Protein AF-A0A6G0PBE3-F1 (afdb_monomer)

Mean predicted aligned error: 16.37 Å

Foldseek 3Di:
DDDPPDPPPPPDVVVVVVVVVVVVPDDPPPPPPPPPPPPDDDVVVCVVDVVSVVVLQVVQQVLLVVLLVPDDPVVCVVLVSVVLNPPSCSSVSSVVVVCCVCPVFVNDDLVVLVVCLVVDADDLPHDLVNSLVVSVVSVVVSVSVVHDDDPVNSVCRSVVRVCVNCVVVVVVPVD

Sequence (175 aa):
MSDNNFPSGRYDDRELAEYTKALRNLAPITPPKLHSKGERYDADLGLRRQKYAEGYSARKTNAFSALALSLSVDLRSTFKVDELRDDMEAASVLCQAITKHFEAGDGINPDYLQRELMMRMLQPNEKVDAYAVDIELKVTKLRQAKGEFKDWQQTSLLLSNSVRVFPDLTREYAN

pLDDT: mean 72.51, std 17.59, range [31.42, 92.25]

Solvent-accessible surface area (backbone atoms only — not comparable to full-atom values): 10651 Å² total; per-residue (Å²): 144,79,86,82,84,69,83,84,69,77,75,52,70,65,58,54,51,51,52,52,52,51,60,70,70,46,75,79,83,68,74,75,81,78,76,73,76,74,80,71,89,54,65,71,56,28,73,76,31,59,71,53,39,53,52,48,53,53,50,41,54,51,51,30,49,54,56,57,68,72,43,53,74,68,54,37,59,74,68,41,49,83,81,34,72,84,47,94,54,29,38,59,53,51,48,50,51,51,50,49,63,61,38,61,74,92,54,57,52,32,71,59,52,51,51,49,58,77,69,63,66,69,50,94,89,53,56,69,67,62,49,52,51,53,51,52,54,51,52,53,52,27,49,74,52,71,32,92,78,56,71,69,58,56,50,49,53,54,50,56,35,47,43,71,72,39,52,65,62,54,62,67,71,72,111

Organism: NCBI:txid53985

Structure (mmCIF, N/CA/C/O backbone):
data_AF-A0A6G0PBE3-F1
#
_entry.id   AF-A0A6G0PBE3-F1
#
loop_
_atom_site.group_PDB
_atom_site.id
_atom_site.type_symbol
_atom_site.label_atom_id
_atom_site.label_alt_id
_atom_site.label_comp_id
_atom_site.label_asym_id
_atom_site.label_entity_id
_atom_site.label_seq_id
_atom_site.pdbx_PDB_ins_code
_atom_site.Cartn_x
_atom_site.Cartn_y
_atom_site.Cartn_z
_atom_site.occupancy
_atom_site.B_iso_or_equiv
_atom_site.auth_seq_id
_atom_site.auth_comp_id
_atom_site.auth_asym_id
_atom_site.auth_atom_id
_atom_site.pdbx_PDB_model_num
ATOM 1 N N . MET A 1 1 ? 35.467 -0.371 25.196 1.00 38.78 1 MET A N 1
ATOM 2 C CA . MET A 1 1 ? 35.056 0.924 24.618 1.00 38.78 1 MET A CA 1
ATOM 3 C C . MET A 1 1 ? 34.439 0.673 23.254 1.00 38.78 1 MET A C 1
ATOM 5 O O . MET A 1 1 ? 35.151 0.291 22.335 1.00 38.78 1 MET A O 1
ATOM 9 N N . SER A 1 2 ? 33.119 0.810 23.162 1.00 37.12 2 SER A N 1
ATOM 10 C CA . SER A 1 2 ? 32.338 1.026 21.936 1.00 37.12 2 SER A CA 1
ATOM 11 C C . SER A 1 2 ? 31.004 1.592 22.423 1.00 37.12 2 SER A C 1
ATOM 13 O O . SER A 1 2 ? 30.186 0.860 22.977 1.00 37.12 2 SER A O 1
ATOM 15 N N . ASP A 1 3 ? 30.880 2.914 22.360 1.00 33.59 3 ASP A N 1
ATOM 16 C CA . ASP A 1 3 ? 29.765 3.680 22.909 1.00 33.59 3 ASP A CA 1
ATOM 17 C C . ASP A 1 3 ? 28.528 3.549 22.010 1.00 33.59 3 ASP A C 1
ATOM 19 O O . ASP A 1 3 ? 28.488 4.069 20.896 1.00 33.59 3 ASP A O 1
ATOM 23 N N . ASN A 1 4 ? 27.496 2.866 22.509 1.00 39.44 4 ASN A N 1
ATOM 24 C CA . ASN A 1 4 ? 26.162 2.867 21.912 1.00 39.44 4 ASN A CA 1
ATOM 25 C C . ASN A 1 4 ? 25.433 4.151 22.323 1.00 39.44 4 ASN A C 1
ATOM 27 O O . ASN A 1 4 ? 24.733 4.188 23.334 1.00 39.44 4 ASN A O 1
ATOM 31 N N . ASN A 1 5 ? 25.604 5.212 21.537 1.00 38.94 5 ASN A N 1
ATOM 32 C CA . ASN A 1 5 ? 24.943 6.496 21.751 1.00 38.94 5 ASN A CA 1
ATOM 33 C C . ASN A 1 5 ? 23.557 6.529 21.079 1.00 38.94 5 ASN A C 1
ATOM 35 O O . ASN A 1 5 ? 23.338 7.259 20.113 1.00 38.94 5 ASN A O 1
ATOM 39 N N . PHE A 1 6 ? 22.615 5.722 21.575 1.00 37.03 6 PHE A N 1
ATOM 40 C CA . PHE A 1 6 ? 21.195 5.954 21.303 1.00 37.03 6 PHE A CA 1
ATOM 41 C C . PHE A 1 6 ? 20.690 6.981 22.322 1.00 37.03 6 PHE A C 1
ATOM 43 O O . PHE A 1 6 ? 20.746 6.703 23.524 1.00 37.03 6 PHE A O 1
ATOM 50 N N . PRO A 1 7 ? 20.213 8.167 21.901 1.00 38.91 7 PRO A N 1
ATOM 51 C CA . PRO A 1 7 ? 19.665 9.128 22.838 1.00 38.91 7 PRO A CA 1
ATOM 52 C C . PRO A 1 7 ? 18.391 8.524 23.427 1.00 38.91 7 PRO A C 1
ATOM 54 O O . PRO A 1 7 ? 17.360 8.434 22.766 1.00 38.91 7 PRO A O 1
ATOM 57 N N . SER A 1 8 ? 18.472 8.105 24.690 1.00 42.50 8 SER A N 1
ATOM 58 C CA . SER A 1 8 ? 17.334 7.761 25.547 1.00 42.50 8 SER A CA 1
ATOM 59 C C . SER A 1 8 ? 16.533 9.032 25.879 1.00 42.50 8 SER A C 1
ATOM 61 O O . SER A 1 8 ? 16.347 9.393 27.043 1.00 42.50 8 SER A O 1
ATOM 63 N N . GLY A 1 9 ? 16.085 9.746 24.847 1.00 41.56 9 GLY A N 1
ATOM 64 C CA . GLY A 1 9 ? 15.096 10.800 24.960 1.00 41.56 9 GLY A CA 1
ATOM 65 C C . GLY A 1 9 ? 13.761 10.137 25.247 1.00 41.56 9 GLY A C 1
ATOM 66 O O . GLY A 1 9 ? 13.185 9.484 24.380 1.00 41.56 9 GLY A O 1
ATOM 67 N N . ARG A 1 10 ? 13.289 10.254 26.487 1.00 40.41 10 ARG A N 1
ATOM 68 C CA . ARG A 1 10 ? 11.893 9.969 26.805 1.00 40.41 10 ARG A CA 1
ATOM 69 C C . ARG A 1 10 ? 11.066 10.957 25.989 1.00 40.41 10 ARG A C 1
ATOM 71 O O . ARG A 1 10 ? 11.095 12.144 26.295 1.00 40.41 10 ARG A O 1
ATOM 78 N N . TYR A 1 11 ? 10.419 10.485 24.928 1.00 39.34 11 TYR A N 1
ATOM 79 C CA . TYR A 1 11 ? 9.429 11.283 24.218 1.00 39.34 11 TYR A CA 1
ATOM 80 C C . TYR A 1 11 ? 8.369 11.703 25.236 1.00 39.34 11 TYR A C 1
ATOM 82 O O . TYR A 1 11 ? 7.808 10.851 25.924 1.00 39.34 11 TYR A O 1
ATOM 90 N N . ASP A 1 12 ? 8.162 13.008 25.386 1.00 50.53 12 ASP A N 1
ATOM 91 C CA . ASP A 1 12 ? 7.064 13.537 26.185 1.00 50.53 12 ASP A CA 1
ATOM 92 C C . ASP A 1 12 ? 5.756 13.122 25.495 1.00 50.53 12 ASP A C 1
ATOM 94 O O . ASP A 1 12 ? 5.569 13.371 24.299 1.00 50.53 12 ASP A O 1
ATOM 98 N N . ASP A 1 13 ? 4.845 12.473 26.224 1.00 53.59 13 ASP A N 1
ATOM 99 C CA . ASP A 1 13 ? 3.552 12.010 25.696 1.00 53.59 13 ASP A CA 1
ATOM 100 C C . ASP A 1 13 ? 2.754 13.165 25.062 1.00 53.59 13 ASP A C 1
ATOM 102 O O . ASP A 1 13 ? 1.920 12.960 24.173 1.00 53.59 13 ASP A O 1
ATOM 106 N N . ARG A 1 14 ? 3.053 14.404 25.473 1.00 48.19 14 ARG A N 1
ATOM 107 C CA . ARG A 1 14 ? 2.511 15.632 24.892 1.00 48.19 14 ARG A CA 1
ATOM 108 C C . ARG A 1 14 ? 3.000 15.897 23.466 1.00 48.19 14 ARG A C 1
ATOM 110 O O . ARG A 1 14 ? 2.179 16.222 22.611 1.00 48.19 14 ARG A O 1
ATOM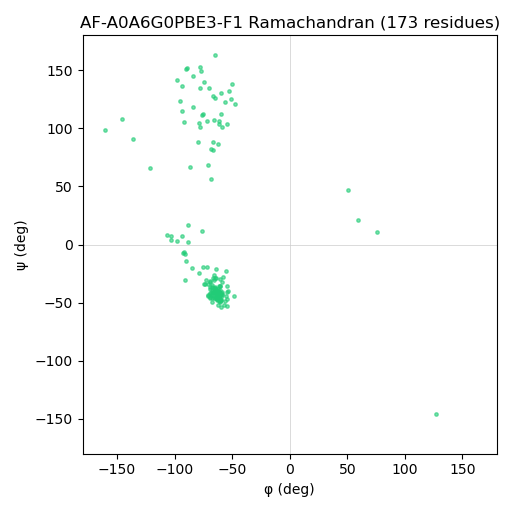 117 N N . GLU A 1 15 ? 4.290 15.716 23.185 1.00 46.38 15 GLU A N 1
ATOM 118 C CA . GLU A 1 15 ? 4.836 15.838 21.824 1.00 46.38 15 GLU A CA 1
ATOM 119 C C . GLU A 1 15 ? 4.272 14.749 20.910 1.00 46.38 15 GLU A C 1
ATOM 121 O O . GLU A 1 15 ? 3.903 15.021 19.765 1.00 46.38 15 GLU A O 1
ATOM 126 N N . LEU A 1 16 ? 4.134 13.523 21.425 1.00 46.34 16 LEU A N 1
ATOM 127 C CA . LEU A 1 16 ? 3.527 12.423 20.679 1.00 46.34 16 LEU A CA 1
ATOM 128 C C . LEU A 1 16 ? 2.059 12.733 20.346 1.00 46.34 16 LEU A C 1
ATOM 130 O O . LEU A 1 16 ? 1.620 12.523 19.212 1.00 46.34 16 LEU A O 1
ATOM 134 N N . ALA A 1 17 ? 1.300 13.288 21.295 1.00 53.03 17 ALA A N 1
ATOM 135 C CA . ALA A 1 17 ? -0.084 13.703 21.078 1.00 53.03 17 ALA A CA 1
ATOM 136 C C . ALA A 1 17 ? -0.202 14.819 20.025 1.00 53.03 17 ALA A C 1
ATOM 138 O O . ALA A 1 17 ? -1.097 14.771 19.174 1.00 53.03 17 ALA A O 1
ATOM 139 N N . GLU A 1 18 ? 0.709 15.794 20.034 1.00 52.19 18 GLU A N 1
ATOM 140 C CA . GLU A 1 18 ? 0.743 16.881 19.050 1.00 52.19 18 GLU A CA 1
ATOM 141 C C . GLU A 1 18 ? 1.104 16.383 17.646 1.00 52.19 18 GLU A C 1
ATOM 143 O O . GLU A 1 18 ? 0.404 16.711 16.682 1.00 52.19 18 GLU A O 1
ATOM 148 N N . TYR A 1 19 ? 2.095 15.494 17.526 1.00 43.34 19 TYR A N 1
ATOM 149 C CA . TYR A 1 19 ? 2.424 14.830 16.261 1.00 43.34 19 TYR A CA 1
ATOM 150 C C . TYR A 1 19 ? 1.256 14.001 15.728 1.00 43.34 19 TYR A C 1
ATOM 152 O O . TYR A 1 19 ? 0.922 14.062 14.544 1.00 43.34 19 TYR A O 1
ATOM 160 N N . THR A 1 20 ? 0.576 13.257 16.600 1.00 46.91 20 THR A N 1
ATOM 161 C CA . THR A 1 20 ? -0.563 12.420 16.201 1.00 46.91 20 THR A CA 1
ATOM 162 C C . THR A 1 20 ? -1.758 13.274 15.759 1.00 46.91 20 THR A C 1
ATOM 164 O O . THR A 1 20 ? -2.470 12.918 14.817 1.00 46.91 20 THR A O 1
ATOM 167 N N . LYS A 1 21 ? -1.956 14.442 16.384 1.00 55.31 21 LYS A N 1
ATOM 168 C CA . LYS A 1 21 ? -2.965 15.432 15.982 1.00 55.31 21 LYS A CA 1
ATOM 169 C C . LYS A 1 21 ? -2.640 16.046 14.617 1.00 55.31 21 LYS A C 1
ATOM 171 O O . LYS A 1 21 ? -3.540 16.175 13.791 1.00 55.31 21 LYS A O 1
ATOM 176 N N . ALA A 1 22 ? -1.374 16.372 14.360 1.00 51.03 22 ALA A N 1
ATOM 177 C CA . ALA A 1 22 ? -0.922 16.858 13.058 1.00 51.03 22 ALA A CA 1
ATOM 178 C C . ALA A 1 22 ? -1.117 15.801 11.956 1.00 51.03 22 ALA A C 1
ATOM 180 O O . ALA A 1 22 ? -1.619 16.121 10.882 1.00 51.03 22 ALA A O 1
ATOM 181 N N . LEU A 1 23 ? -0.822 14.529 12.253 1.00 45.97 23 LEU A N 1
ATOM 182 C CA . LEU A 1 23 ? -1.033 13.405 11.334 1.00 45.97 23 LEU A CA 1
ATOM 183 C C . LEU A 1 23 ? -2.513 13.147 11.018 1.00 45.97 23 LEU A C 1
ATOM 185 O O . LEU A 1 23 ? -2.834 12.84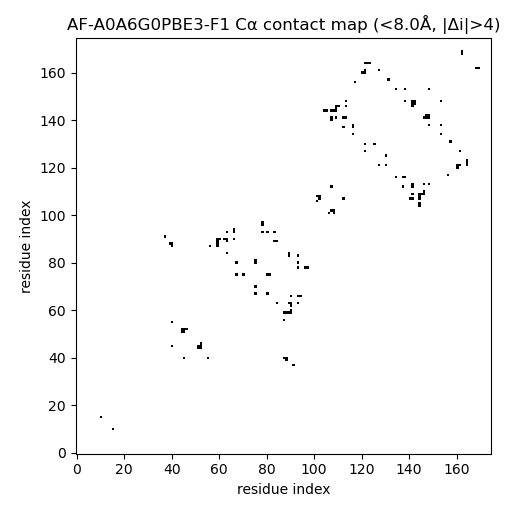7 9.874 1.00 45.97 23 LEU A O 1
ATOM 189 N N . ARG A 1 24 ? -3.423 13.303 11.990 1.00 48.06 24 ARG A N 1
ATOM 190 C CA . ARG A 1 24 ? -4.879 13.205 11.749 1.00 48.06 24 ARG A CA 1
ATOM 191 C C . ARG A 1 24 ? -5.431 14.321 10.866 1.00 48.06 24 ARG A C 1
ATOM 193 O O . ARG A 1 24 ? -6.442 14.111 10.207 1.00 48.06 24 ARG A O 1
ATOM 200 N N . ASN A 1 25 ? -4.801 15.492 10.896 1.00 53.53 25 ASN A N 1
ATOM 201 C CA . ASN A 1 25 ? -5.243 16.666 10.147 1.00 53.53 25 ASN A CA 1
ATOM 202 C C . ASN A 1 25 ? -4.585 16.777 8.765 1.00 53.53 25 ASN A C 1
ATOM 204 O O . ASN A 1 25 ? -4.964 17.644 7.978 1.00 53.53 25 ASN A O 1
ATOM 208 N N . LEU A 1 26 ? -3.602 15.926 8.460 1.00 42.53 26 LEU A N 1
ATOM 209 C CA . LEU A 1 26 ? -3.057 15.820 7.115 1.00 42.53 26 LEU A CA 1
ATOM 210 C C . LEU A 1 26 ? -4.098 15.168 6.208 1.00 42.53 26 LEU A C 1
ATOM 212 O O . LEU A 1 26 ? -4.710 14.158 6.563 1.00 42.53 26 LEU A O 1
ATOM 216 N N . ALA A 1 27 ? -4.288 15.749 5.022 1.00 48.22 27 ALA A N 1
ATOM 217 C CA . ALA A 1 27 ? -5.062 15.104 3.973 1.00 48.22 27 ALA A CA 1
ATOM 218 C C . ALA A 1 27 ? -4.535 13.670 3.792 1.00 48.22 27 ALA A C 1
ATOM 220 O O . ALA A 1 27 ? -3.309 13.490 3.815 1.00 48.22 27 ALA A O 1
ATOM 221 N N . PRO A 1 28 ? -5.414 12.659 3.625 1.00 45.72 28 PRO A N 1
ATOM 222 C CA . PRO A 1 28 ? -4.978 11.303 3.337 1.00 45.72 28 PRO A CA 1
ATOM 223 C C . PRO A 1 28 ? -3.953 11.376 2.217 1.00 45.72 28 PRO A C 1
ATOM 225 O O . PRO A 1 28 ? -4.256 11.929 1.153 1.00 45.72 28 PRO A O 1
ATOM 228 N N . ILE A 1 29 ? -2.734 10.888 2.476 1.00 39.50 29 ILE A N 1
ATOM 229 C CA . ILE A 1 29 ? -1.721 10.771 1.434 1.00 39.50 29 ILE A CA 1
ATOM 230 C C . ILE A 1 29 ? -2.370 9.869 0.407 1.00 39.50 29 ILE A C 1
ATOM 232 O O . ILE A 1 29 ? -2.513 8.669 0.618 1.00 39.50 29 ILE A O 1
ATOM 236 N N . THR A 1 30 ? -2.870 10.481 -0.656 1.00 34.19 30 THR A N 1
ATOM 237 C CA . THR A 1 30 ? -3.423 9.744 -1.768 1.00 34.19 30 THR A CA 1
ATOM 238 C C . THR A 1 30 ? -2.170 9.318 -2.502 1.00 34.19 30 THR A C 1
ATOM 240 O O . THR A 1 30 ? -1.510 10.197 -3.071 1.00 34.19 30 THR A O 1
ATOM 243 N N . PRO A 1 31 ? -1.744 8.041 -2.413 1.00 35.38 31 PRO A N 1
ATOM 244 C CA . PRO A 1 31 ? -0.617 7.611 -3.215 1.00 35.38 31 PRO A CA 1
ATOM 245 C C . PRO A 1 31 ? -0.955 8.008 -4.653 1.00 35.38 31 PRO A C 1
ATOM 247 O O . PRO A 1 31 ? -2.107 7.815 -5.073 1.00 35.38 31 PRO A O 1
ATOM 250 N N . PRO A 1 32 ? -0.029 8.655 -5.384 1.00 31.42 32 PRO A N 1
ATOM 251 C CA . PRO A 1 32 ? -0.292 8.992 -6.769 1.00 31.42 32 PRO A CA 1
ATOM 252 C C . PRO A 1 32 ? -0.768 7.709 -7.439 1.00 31.42 32 PRO A C 1
ATOM 254 O O . PRO A 1 32 ? -0.107 6.677 -7.316 1.00 31.42 32 PRO A O 1
ATOM 257 N N . LYS A 1 33 ? -1.947 7.748 -8.078 1.00 34.62 33 LYS A N 1
ATOM 258 C CA . LYS A 1 33 ? -2.387 6.640 -8.923 1.00 34.62 33 LYS A CA 1
ATOM 259 C C . LYS A 1 33 ? -1.263 6.434 -9.923 1.00 34.62 33 LYS A C 1
ATOM 261 O O . LYS A 1 33 ? -1.093 7.247 -10.832 1.00 34.62 33 LYS A O 1
ATOM 266 N N . LEU A 1 34 ? -0.472 5.386 -9.710 1.00 37.78 34 LEU A N 1
ATOM 267 C CA . LEU A 1 34 ? 0.541 4.940 -10.642 1.00 37.78 34 LEU A CA 1
ATOM 268 C C . LEU A 1 34 ? -0.233 4.412 -11.843 1.00 37.78 34 LEU A C 1
ATOM 270 O O . LEU A 1 34 ? -0.514 3.226 -11.968 1.00 37.78 34 LEU A O 1
ATOM 274 N N . HIS A 1 35 ? -0.649 5.321 -12.720 1.00 33.28 35 HIS A N 1
ATOM 275 C CA . HIS A 1 35 ? -1.029 4.967 -14.068 1.00 33.28 35 HIS A CA 1
ATOM 276 C C . HIS A 1 35 ? 0.253 4.505 -14.755 1.00 33.28 35 HIS A C 1
ATOM 278 O O . HIS A 1 35 ? 0.890 5.263 -15.482 1.00 33.28 35 HIS A O 1
ATOM 284 N N . SER A 1 36 ? 0.639 3.250 -14.524 1.00 39.66 36 SER A N 1
ATOM 285 C CA . SER A 1 36 ? 1.580 2.543 -15.378 1.00 39.66 36 SER A CA 1
ATOM 286 C C . SER A 1 36 ? 0.868 2.241 -16.698 1.00 39.66 36 SER A C 1
ATOM 288 O O . SER A 1 36 ? 0.576 1.106 -17.064 1.00 39.66 36 SER A O 1
ATOM 290 N N . LYS A 1 37 ? 0.579 3.285 -17.480 1.00 42.94 37 LYS A N 1
ATOM 291 C CA . LYS A 1 37 ? 0.556 3.089 -18.926 1.00 42.94 37 LYS A CA 1
ATOM 292 C C . LYS A 1 37 ? 2.005 2.801 -19.289 1.00 42.94 37 LYS A C 1
ATOM 294 O O . LYS A 1 37 ? 2.791 3.722 -19.472 1.00 42.94 37 LYS A O 1
ATOM 299 N N . GLY A 1 38 ? 2.364 1.520 -19.228 1.00 52.00 38 GLY A N 1
ATOM 300 C CA . GLY A 1 38 ? 3.682 1.012 -19.563 1.00 52.00 38 GLY A CA 1
ATOM 301 C C . GLY A 1 38 ? 3.958 1.302 -21.027 1.00 52.00 38 GLY A C 1
ATOM 302 O O . GLY A 1 38 ? 3.651 0.484 -21.890 1.00 52.00 38 GLY A O 1
ATOM 303 N N . GLU A 1 39 ? 4.485 2.489 -21.311 1.00 59.59 39 GLU A N 1
ATOM 304 C CA . GLU A 1 39 ? 5.155 2.746 -22.574 1.00 59.59 39 GLU A CA 1
ATOM 305 C C . GLU A 1 39 ? 6.319 1.759 -22.647 1.00 59.59 39 GLU A C 1
ATOM 307 O O . GLU A 1 39 ? 7.227 1.804 -21.821 1.00 59.59 39 GLU A O 1
ATOM 312 N N . ARG A 1 40 ? 6.223 0.807 -23.578 1.00 69.19 40 ARG A N 1
ATOM 313 C CA . ARG A 1 40 ? 7.294 -0.136 -23.898 1.00 69.19 40 ARG A CA 1
ATOM 314 C C . ARG A 1 40 ? 8.161 0.459 -24.993 1.00 69.19 40 ARG A C 1
ATOM 316 O O . ARG A 1 40 ? 7.665 1.222 -25.827 1.00 69.19 40 ARG A O 1
ATOM 323 N N . TYR A 1 41 ? 9.434 0.086 -25.013 1.00 75.00 41 TYR A N 1
ATOM 324 C CA . TYR A 1 41 ? 10.329 0.536 -26.066 1.00 75.00 41 TYR A CA 1
ATOM 325 C C . TYR A 1 41 ? 9.911 -0.052 -27.418 1.00 75.00 41 TYR A C 1
ATOM 327 O O . TYR A 1 41 ? 9.763 -1.267 -27.554 1.00 75.00 41 TYR A O 1
ATOM 335 N N . ASP A 1 42 ? 9.752 0.801 -28.429 1.00 82.81 42 ASP A N 1
ATOM 336 C CA . ASP A 1 42 ? 9.538 0.370 -29.810 1.00 82.81 42 ASP A CA 1
ATOM 337 C C . ASP A 1 42 ? 10.894 0.260 -30.523 1.00 82.81 42 ASP A C 1
ATOM 339 O O . ASP A 1 42 ? 11.527 1.266 -30.860 1.00 82.81 42 ASP A O 1
ATOM 343 N N . ALA A 1 43 ? 11.348 -0.978 -30.738 1.00 83.44 43 ALA A N 1
ATOM 344 C CA . ALA A 1 43 ? 12.633 -1.264 -31.369 1.00 83.44 43 ALA A CA 1
ATOM 345 C C . ALA A 1 43 ? 12.699 -0.801 -32.834 1.00 83.44 43 ALA A C 1
ATOM 347 O O . ALA A 1 43 ? 13.734 -0.286 -33.264 1.00 83.44 43 ALA A O 1
ATOM 348 N N . ASP A 1 44 ? 11.595 -0.911 -33.577 1.00 85.00 44 ASP A N 1
ATOM 349 C CA . ASP A 1 44 ? 11.511 -0.496 -34.979 1.00 85.00 44 ASP A CA 1
ATOM 350 C C . ASP A 1 44 ? 11.577 1.029 -35.097 1.00 85.00 44 ASP A C 1
ATOM 352 O O . ASP A 1 44 ? 12.266 1.576 -35.967 1.00 85.00 44 ASP A O 1
ATOM 356 N N . LEU A 1 45 ? 10.891 1.738 -34.198 1.00 82.81 45 LEU A N 1
ATOM 357 C CA . LEU A 1 45 ? 10.956 3.195 -34.123 1.00 82.81 45 LEU A CA 1
ATOM 358 C C . LEU A 1 45 ? 12.330 3.673 -33.640 1.00 82.81 45 LEU A C 1
ATOM 360 O O . LEU A 1 45 ? 12.845 4.661 -34.164 1.00 82.81 45 LEU A O 1
ATOM 364 N N . GLY A 1 46 ? 12.934 2.957 -32.692 1.00 82.06 46 GLY A N 1
ATOM 365 C CA . GLY A 1 46 ? 14.290 3.185 -32.198 1.00 82.06 46 GLY A CA 1
ATOM 366 C C . GLY A 1 46 ? 15.353 3.085 -33.281 1.00 82.06 46 GLY A C 1
ATOM 367 O O . GLY A 1 46 ? 16.204 3.969 -33.385 1.00 82.06 46 GLY A O 1
ATOM 368 N N . LEU A 1 47 ? 15.250 2.073 -34.145 1.00 84.31 47 LEU A N 1
ATOM 369 C CA . LEU A 1 47 ? 16.160 1.897 -35.274 1.00 84.31 47 LEU A CA 1
ATOM 370 C C . LEU A 1 47 ? 15.994 3.009 -36.321 1.00 84.31 47 LEU A C 1
ATOM 372 O O . LEU A 1 47 ? 16.975 3.503 -36.872 1.00 84.31 47 LEU A O 1
ATOM 376 N N . ARG A 1 48 ? 14.751 3.436 -36.585 1.00 86.00 48 ARG A N 1
ATOM 377 C CA . ARG A 1 48 ? 14.451 4.488 -37.576 1.00 86.00 48 ARG A CA 1
ATOM 378 C C . ARG A 1 48 ? 14.717 5.902 -37.064 1.00 86.00 48 ARG A C 1
ATOM 380 O O . ARG A 1 48 ? 14.886 6.818 -37.868 1.00 86.00 48 ARG A O 1
ATOM 387 N N . ARG A 1 49 ? 14.684 6.120 -35.748 1.00 86.62 49 ARG A N 1
ATOM 388 C CA . ARG A 1 49 ? 14.787 7.444 -35.120 1.00 86.62 49 ARG A CA 1
ATOM 389 C C . ARG A 1 49 ? 15.726 7.394 -33.923 1.00 86.62 49 ARG A C 1
ATOM 391 O O . ARG A 1 49 ? 15.297 7.261 -32.782 1.00 86.62 49 ARG A O 1
ATOM 398 N N . GLN A 1 50 ? 17.003 7.655 -34.175 1.00 83.25 50 GLN A N 1
ATOM 399 C CA . GLN A 1 50 ? 18.029 7.679 -33.131 1.00 83.25 50 GLN A CA 1
ATOM 400 C C . GLN A 1 50 ? 17.690 8.625 -31.958 1.00 83.25 50 GLN A C 1
ATOM 402 O O . GLN A 1 50 ? 17.809 8.238 -30.800 1.00 83.25 50 GLN A O 1
ATOM 407 N N . LYS A 1 51 ? 17.142 9.820 -32.233 1.00 82.12 51 LYS A N 1
ATOM 408 C CA . LYS A 1 51 ? 16.693 10.758 -31.182 1.00 82.12 51 LYS A CA 1
ATOM 409 C C . LYS A 1 51 ? 15.586 10.193 -30.279 1.00 82.12 51 LYS A C 1
ATOM 411 O O . LYS A 1 51 ? 15.481 10.588 -29.121 1.00 82.12 51 LYS A O 1
ATOM 416 N N . TYR A 1 52 ? 14.742 9.295 -30.797 1.00 80.81 52 TYR A N 1
ATOM 417 C CA . TYR A 1 52 ? 13.736 8.603 -29.987 1.00 80.81 52 TYR A CA 1
ATOM 418 C C . TYR A 1 52 ? 14.407 7.599 -29.043 1.00 80.81 52 TYR A C 1
ATOM 420 O O . TYR A 1 52 ? 14.082 7.597 -27.858 1.00 80.81 52 TYR A O 1
ATOM 428 N N . ALA A 1 53 ? 15.377 6.821 -29.535 1.00 79.56 53 ALA A N 1
ATOM 429 C CA . ALA A 1 53 ? 16.132 5.872 -28.718 1.00 79.56 53 ALA A CA 1
ATOM 430 C C . ALA A 1 53 ? 16.911 6.569 -27.590 1.00 79.56 53 ALA A C 1
ATOM 432 O O . ALA A 1 53 ? 16.824 6.167 -26.430 1.00 79.56 53 ALA A O 1
ATOM 433 N N . GLU A 1 54 ? 17.595 7.670 -27.906 1.00 81.44 54 GLU A N 1
ATOM 434 C CA . GLU A 1 54 ? 18.321 8.491 -26.929 1.00 81.44 54 GLU A CA 1
ATOM 435 C C . GLU A 1 54 ? 17.377 9.080 -25.869 1.00 81.44 54 GLU A C 1
ATOM 437 O O . GLU A 1 54 ? 17.611 8.938 -24.667 1.00 81.44 54 GLU A O 1
ATOM 442 N N . GLY A 1 55 ? 16.262 9.683 -26.299 1.00 83.38 55 GLY A N 1
ATOM 443 C CA . GLY A 1 55 ? 15.270 10.255 -25.389 1.00 83.38 55 GLY A CA 1
ATOM 444 C C . GLY A 1 55 ? 14.586 9.207 -24.507 1.00 83.38 55 GLY A C 1
ATOM 445 O O . GLY A 1 55 ? 14.343 9.452 -23.324 1.00 83.38 55 GLY A O 1
ATOM 446 N N . TYR A 1 56 ? 14.299 8.023 -25.052 1.00 80.25 56 TYR A N 1
ATOM 447 C CA . TYR A 1 56 ? 13.729 6.915 -24.292 1.00 80.25 56 TYR A CA 1
ATOM 448 C C . TYR A 1 56 ? 14.724 6.374 -23.256 1.00 80.25 56 TYR A C 1
ATOM 450 O O . TYR A 1 56 ? 14.366 6.235 -22.088 1.00 80.25 56 TYR A O 1
ATOM 458 N N . SER A 1 57 ? 15.985 6.156 -23.643 1.00 79.19 57 SER A N 1
ATOM 459 C CA . SER A 1 57 ? 17.046 5.689 -22.739 1.00 79.19 57 SER A CA 1
ATOM 460 C C . SER A 1 57 ? 17.289 6.658 -21.572 1.00 79.19 57 SER A C 1
ATOM 462 O O . SER A 1 57 ? 17.384 6.239 -20.411 1.00 79.19 57 SER A O 1
ATOM 464 N N . ALA A 1 58 ? 17.289 7.968 -21.844 1.00 82.38 58 ALA A N 1
ATOM 465 C CA . ALA A 1 58 ? 17.404 8.994 -20.810 1.00 82.38 58 ALA A CA 1
ATOM 466 C C . ALA A 1 58 ? 16.218 8.957 -19.829 1.00 82.38 58 ALA A C 1
ATOM 468 O O . ALA A 1 58 ? 16.414 8.952 -18.611 1.00 82.38 58 ALA A O 1
ATOM 469 N N . ARG A 1 59 ? 14.980 8.862 -20.338 1.00 79.88 59 ARG A N 1
ATOM 470 C CA . ARG A 1 59 ? 13.778 8.745 -19.493 1.00 79.88 59 ARG A CA 1
ATOM 471 C C . ARG A 1 59 ? 13.781 7.471 -18.656 1.00 79.88 59 ARG A C 1
ATOM 473 O O . ARG A 1 59 ? 13.475 7.550 -17.470 1.00 79.88 59 ARG A O 1
ATOM 480 N N . LYS A 1 60 ? 14.181 6.331 -19.231 1.00 81.44 60 LYS A N 1
ATOM 481 C CA . LYS A 1 60 ? 14.344 5.065 -18.501 1.00 81.44 60 LYS A CA 1
ATOM 482 C C . LYS A 1 60 ? 15.319 5.231 -17.341 1.00 81.44 60 LYS A C 1
ATOM 484 O O . LYS A 1 60 ? 14.989 4.888 -16.212 1.00 81.44 60 LYS A O 1
ATOM 489 N N . THR A 1 61 ? 16.507 5.762 -17.619 1.00 81.25 61 THR A N 1
ATOM 490 C CA . THR A 1 61 ? 17.567 5.931 -16.615 1.00 81.25 61 THR A CA 1
ATOM 491 C C . THR A 1 61 ? 17.112 6.835 -15.473 1.00 81.25 61 THR A C 1
ATOM 493 O O . THR A 1 61 ? 17.316 6.503 -14.303 1.00 81.25 61 THR A O 1
ATOM 496 N N . ASN A 1 62 ? 16.421 7.931 -15.796 1.00 83.94 62 ASN A N 1
ATOM 497 C CA . ASN A 1 62 ? 15.862 8.840 -14.799 1.00 83.94 62 ASN A CA 1
ATOM 498 C C . ASN A 1 62 ? 14.754 8.175 -13.972 1.00 83.94 62 ASN A C 1
ATOM 500 O O . ASN A 1 62 ? 14.777 8.267 -12.748 1.00 83.94 62 ASN A O 1
ATOM 504 N N . ALA A 1 63 ? 13.814 7.477 -14.617 1.00 82.94 63 ALA A N 1
ATOM 505 C CA . ALA A 1 63 ? 12.717 6.792 -13.934 1.00 82.94 63 ALA A CA 1
ATOM 506 C C . ALA A 1 63 ? 13.228 5.676 -13.013 1.00 82.94 63 ALA A C 1
ATOM 508 O O . ALA A 1 63 ? 12.829 5.598 -11.854 1.00 82.94 63 ALA A O 1
ATOM 509 N N . PHE A 1 64 ? 14.162 4.857 -13.502 1.00 84.12 64 PHE A N 1
ATOM 510 C CA . PHE A 1 64 ? 14.811 3.820 -12.709 1.00 84.12 64 PHE A CA 1
ATOM 511 C C . PHE A 1 64 ? 15.540 4.413 -11.501 1.00 84.12 64 PHE A C 1
ATOM 513 O O . PHE A 1 64 ? 15.336 3.950 -10.383 1.00 84.12 64 PHE A O 1
ATOM 520 N N . SER A 1 65 ? 16.337 5.467 -11.703 1.00 84.38 65 SER A N 1
ATOM 521 C CA . SER A 1 65 ? 17.077 6.111 -10.612 1.00 84.38 65 SER A CA 1
ATOM 522 C C . SER A 1 65 ? 16.137 6.726 -9.577 1.00 84.38 65 SER A C 1
ATOM 524 O O . SER A 1 65 ? 16.370 6.567 -8.385 1.00 84.38 65 SER A O 1
ATOM 526 N N . ALA A 1 66 ? 15.049 7.375 -10.003 1.00 85.50 66 ALA A N 1
ATOM 527 C CA . ALA A 1 66 ? 14.048 7.923 -9.091 1.00 85.50 66 ALA A CA 1
ATOM 528 C C . ALA A 1 66 ? 13.382 6.825 -8.244 1.00 85.50 66 ALA A C 1
ATOM 530 O O . ALA A 1 66 ? 13.290 6.963 -7.023 1.00 85.50 66 ALA A O 1
ATOM 531 N N . LEU A 1 67 ? 12.980 5.713 -8.873 1.00 84.38 67 LEU A N 1
ATOM 532 C CA . LEU A 1 67 ? 12.414 4.559 -8.169 1.00 84.38 67 LEU A CA 1
ATOM 533 C C . LEU A 1 67 ? 13.429 3.955 -7.197 1.00 84.38 67 LEU A C 1
ATOM 535 O O . LEU A 1 67 ? 13.137 3.843 -6.010 1.00 84.38 67 LEU A O 1
ATOM 539 N N . ALA A 1 68 ? 14.637 3.641 -7.663 1.00 86.38 68 ALA A N 1
ATOM 540 C CA . ALA A 1 68 ? 15.705 3.094 -6.837 1.00 86.38 68 ALA A CA 1
ATOM 541 C C . ALA A 1 68 ? 16.000 3.988 -5.624 1.00 86.38 68 ALA A C 1
ATOM 543 O O . ALA A 1 68 ? 16.055 3.498 -4.499 1.00 86.38 68 ALA A O 1
ATOM 544 N N . LEU A 1 69 ? 16.128 5.303 -5.828 1.00 87.31 69 LEU A N 1
ATOM 545 C CA . LEU A 1 69 ? 16.430 6.256 -4.760 1.00 87.31 69 LEU A CA 1
ATOM 546 C C . LEU A 1 69 ? 15.314 6.367 -3.716 1.00 87.31 69 LEU A C 1
ATOM 548 O O . LEU A 1 69 ? 15.616 6.583 -2.544 1.00 87.31 69 LEU A O 1
ATOM 552 N N . SER A 1 70 ? 14.056 6.171 -4.116 1.00 85.00 70 SER A N 1
ATOM 553 C CA . SER A 1 70 ? 12.910 6.189 -3.198 1.00 85.00 70 SER A CA 1
ATOM 554 C C . SER A 1 70 ? 12.834 4.969 -2.270 1.00 85.00 70 SER A C 1
ATOM 556 O O . SER A 1 70 ? 12.175 5.025 -1.234 1.00 85.00 70 SER A O 1
ATOM 558 N N . LEU A 1 71 ? 13.516 3.874 -2.617 1.00 82.56 71 LEU A N 1
ATOM 559 C CA . LEU A 1 71 ? 13.521 2.644 -1.831 1.00 82.56 71 LEU A CA 1
ATOM 560 C C . LEU A 1 71 ? 14.547 2.701 -0.694 1.00 82.56 71 LEU A C 1
ATOM 562 O O . LEU A 1 71 ? 15.655 3.222 -0.869 1.00 82.56 71 LEU A O 1
ATOM 566 N N . SER A 1 72 ? 14.199 2.086 0.440 1.00 85.38 72 SER A N 1
ATOM 567 C CA . SER A 1 72 ? 15.136 1.797 1.530 1.00 85.38 72 SER A CA 1
ATOM 568 C C . SER A 1 72 ? 16.210 0.796 1.090 1.00 85.38 72 SER A C 1
ATOM 570 O O . SER A 1 72 ? 16.044 0.083 0.099 1.00 85.38 72 SER A O 1
ATOM 572 N N . VAL A 1 73 ? 17.310 0.717 1.844 1.00 85.62 73 VAL A N 1
ATOM 573 C CA . VAL A 1 73 ? 18.415 -0.220 1.570 1.00 85.62 73 VAL A CA 1
ATOM 574 C C . VAL A 1 73 ? 17.911 -1.667 1.484 1.00 85.62 73 VAL A C 1
ATOM 576 O O . VAL A 1 73 ? 18.226 -2.370 0.524 1.00 85.62 73 VAL A O 1
ATOM 579 N N . ASP A 1 74 ? 17.049 -2.074 2.414 1.00 83.25 74 ASP A N 1
ATOM 580 C CA . ASP A 1 74 ? 16.511 -3.437 2.465 1.00 83.25 74 ASP A CA 1
ATOM 581 C C . ASP A 1 74 ? 15.613 -3.756 1.264 1.00 83.25 74 ASP A C 1
ATOM 583 O O . ASP A 1 74 ? 15.703 -4.836 0.676 1.00 83.25 74 ASP A O 1
ATOM 587 N N . LEU A 1 75 ? 14.779 -2.802 0.835 1.00 83.75 75 LEU A N 1
ATOM 588 C CA . LEU A 1 75 ? 13.927 -2.980 -0.343 1.00 83.75 75 LEU A CA 1
ATOM 589 C C . LEU A 1 75 ? 14.745 -3.006 -1.636 1.00 83.75 75 LEU A C 1
ATOM 591 O O . LEU A 1 75 ? 14.440 -3.789 -2.534 1.00 83.75 75 LEU A O 1
ATOM 595 N N . ARG A 1 76 ? 15.818 -2.210 -1.733 1.00 87.75 76 ARG A N 1
ATOM 596 C CA . ARG A 1 76 ? 16.737 -2.281 -2.882 1.00 87.75 76 ARG A CA 1
ATOM 597 C C . ARG A 1 76 ? 17.394 -3.651 -2.994 1.00 87.75 76 ARG A C 1
ATOM 599 O O . ARG A 1 76 ? 17.488 -4.176 -4.101 1.00 87.75 76 ARG A O 1
ATOM 606 N N . SER A 1 77 ? 17.799 -4.232 -1.863 1.00 87.31 77 SER A N 1
ATOM 607 C CA . SER A 1 77 ? 18.326 -5.599 -1.810 1.00 87.31 77 SER A CA 1
ATOM 608 C C . SER A 1 77 ? 17.257 -6.626 -2.200 1.00 87.31 77 SER A C 1
ATOM 610 O O . SER A 1 77 ? 17.496 -7.470 -3.061 1.00 87.31 77 SER A O 1
ATOM 612 N N . THR A 1 78 ? 16.045 -6.490 -1.657 1.00 86.25 78 THR A N 1
ATOM 613 C CA . THR A 1 78 ? 14.906 -7.384 -1.930 1.00 86.25 78 THR A CA 1
ATOM 614 C C . THR A 1 78 ? 14.535 -7.418 -3.414 1.00 86.25 78 THR A C 1
ATOM 616 O O . THR A 1 78 ? 14.301 -8.490 -3.971 1.00 86.25 78 THR A O 1
ATOM 619 N N . PHE A 1 79 ? 14.514 -6.259 -4.078 1.00 86.81 79 PHE A N 1
ATOM 620 C CA . PHE A 1 79 ? 14.214 -6.152 -5.510 1.00 86.81 79 PHE A CA 1
ATOM 621 C C . PHE A 1 79 ? 15.439 -6.293 -6.411 1.00 86.81 79 PHE A C 1
ATOM 623 O O . PHE A 1 79 ? 15.298 -6.181 -7.627 1.00 86.81 79 PHE A O 1
ATOM 630 N N . LYS A 1 80 ? 16.623 -6.533 -5.831 1.00 91.19 80 LYS A N 1
ATOM 631 C CA . LYS A 1 80 ? 17.889 -6.690 -6.553 1.00 91.19 80 LYS A CA 1
ATOM 632 C C . LYS A 1 80 ? 18.149 -5.547 -7.535 1.00 91.19 80 LYS A C 1
ATOM 634 O O . LYS A 1 80 ? 18.496 -5.762 -8.692 1.00 91.19 80 LYS A O 1
ATOM 639 N N . VAL A 1 81 ? 17.952 -4.315 -7.066 1.00 88.31 81 VAL A N 1
ATOM 640 C CA . VAL A 1 81 ? 18.007 -3.109 -7.906 1.00 88.31 81 VAL A CA 1
ATOM 641 C C . VAL A 1 81 ? 19.322 -3.022 -8.690 1.00 88.31 81 VAL A C 1
ATOM 643 O O . VAL A 1 81 ? 19.298 -2.698 -9.872 1.00 88.31 81 VAL A O 1
ATOM 646 N N . ASP A 1 82 ? 20.453 -3.379 -8.083 1.00 87.25 82 ASP A N 1
ATOM 647 C CA . ASP A 1 82 ? 21.760 -3.306 -8.749 1.00 87.25 82 ASP A CA 1
ATOM 648 C C . ASP A 1 82 ? 21.893 -4.273 -9.941 1.00 87.25 82 ASP A C 1
ATOM 650 O O . ASP A 1 82 ? 22.580 -3.951 -10.908 1.00 87.25 82 ASP A O 1
ATOM 654 N N . GLU A 1 83 ? 21.185 -5.409 -9.926 1.00 88.19 83 GLU A N 1
ATOM 655 C CA . GLU A 1 83 ? 21.184 -6.391 -11.023 1.00 88.19 83 GLU A CA 1
ATOM 656 C C . GLU A 1 83 ? 20.357 -5.916 -12.235 1.00 88.19 83 GLU A C 1
ATOM 658 O O . GLU A 1 83 ? 20.544 -6.406 -13.345 1.00 88.19 83 GLU A O 1
ATOM 663 N N . LEU A 1 84 ? 19.452 -4.948 -12.047 1.00 83.69 84 LEU A N 1
ATOM 664 C CA . LEU A 1 84 ? 18.533 -4.474 -13.090 1.00 83.69 84 LEU A CA 1
ATOM 665 C C . LEU A 1 84 ? 19.094 -3.317 -13.926 1.00 8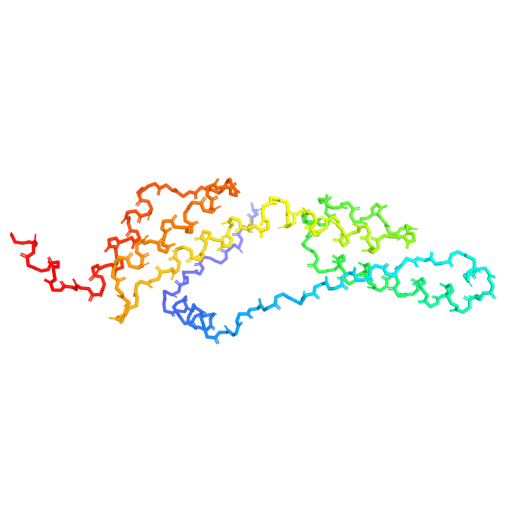3.69 84 LEU A C 1
ATOM 667 O O . LEU A 1 84 ? 18.523 -2.984 -14.960 1.00 83.69 84 LEU A O 1
ATOM 671 N N . ARG A 1 85 ? 20.173 -2.660 -13.485 1.00 74.19 85 ARG A N 1
ATOM 672 C CA . ARG A 1 85 ? 20.590 -1.330 -13.970 1.00 74.19 85 ARG A CA 1
ATOM 673 C C . ARG A 1 85 ? 20.768 -1.233 -15.495 1.00 74.19 85 ARG A C 1
ATOM 675 O O . ARG A 1 85 ? 20.416 -0.205 -16.089 1.00 74.19 85 ARG A O 1
ATOM 682 N N . ASP A 1 86 ? 21.244 -2.305 -16.118 1.00 78.44 86 ASP A N 1
ATOM 683 C CA . ASP A 1 86 ? 21.609 -2.332 -17.538 1.00 78.44 86 ASP A CA 1
ATOM 684 C C . ASP A 1 86 ? 20.461 -2.774 -18.470 1.00 78.44 86 ASP A C 1
ATOM 686 O O . ASP A 1 86 ? 20.571 -2.644 -19.688 1.00 78.44 86 ASP A O 1
ATOM 690 N N . ASP A 1 87 ? 19.319 -3.214 -17.931 1.00 78.81 87 ASP A N 1
ATOM 691 C CA . ASP A 1 87 ? 18.171 -3.669 -18.728 1.00 78.81 87 ASP A CA 1
ATOM 692 C C . ASP A 1 87 ? 17.367 -2.481 -19.290 1.00 78.81 87 ASP A C 1
ATOM 694 O O . ASP A 1 87 ? 17.049 -1.522 -18.585 1.00 78.81 87 ASP A O 1
ATOM 698 N N . MET A 1 88 ? 16.996 -2.518 -20.569 1.00 73.12 88 MET A N 1
ATOM 699 C CA . MET A 1 88 ? 16.168 -1.496 -21.219 1.00 73.12 88 MET A CA 1
ATOM 700 C C . MET A 1 88 ? 14.744 -1.395 -20.636 1.00 73.12 88 MET A C 1
ATOM 702 O O . MET A 1 88 ? 14.120 -0.338 -20.721 1.00 73.12 88 MET A O 1
ATOM 706 N N . GLU A 1 89 ? 14.267 -2.440 -19.964 1.00 78.69 89 GLU A N 1
ATOM 707 C CA . GLU A 1 89 ? 12.980 -2.483 -19.267 1.00 78.69 89 GLU A CA 1
ATOM 708 C C . GLU A 1 89 ? 13.124 -2.345 -17.738 1.00 78.69 89 GLU A C 1
ATOM 710 O O . GLU A 1 89 ? 12.132 -2.419 -17.015 1.00 78.69 89 GLU A O 1
ATOM 715 N N . ALA A 1 90 ? 14.329 -2.061 -17.224 1.00 81.88 90 ALA A N 1
ATOM 716 C CA . ALA A 1 90 ? 14.641 -2.016 -15.788 1.00 81.88 90 ALA A CA 1
ATOM 717 C C . ALA A 1 90 ? 13.655 -1.200 -14.941 1.00 81.88 90 ALA A C 1
ATOM 719 O O . ALA A 1 90 ? 13.236 -1.634 -13.871 1.00 81.88 90 ALA A O 1
ATOM 720 N N . ALA A 1 91 ? 13.269 -0.009 -15.413 1.00 80.00 91 ALA A N 1
ATOM 721 C CA . ALA A 1 91 ? 12.325 0.856 -14.705 1.00 80.00 91 ALA A CA 1
ATOM 722 C C . ALA A 1 91 ? 10.927 0.219 -14.613 1.00 80.00 91 ALA A C 1
ATOM 724 O O . ALA A 1 91 ? 10.278 0.291 -13.571 1.00 80.00 91 ALA A O 1
ATOM 725 N N . SER A 1 92 ? 10.482 -0.423 -15.696 1.00 80.38 92 SER A N 1
ATOM 726 C CA . SER A 1 92 ? 9.195 -1.117 -15.784 1.00 80.38 92 SER A CA 1
ATOM 727 C C . SER A 1 92 ? 9.188 -2.364 -14.902 1.00 80.38 92 SER A C 1
ATOM 729 O O . SER A 1 92 ? 8.264 -2.555 -14.112 1.00 80.38 92 SER A O 1
ATOM 731 N N . VAL A 1 93 ? 10.257 -3.163 -14.968 1.00 84.50 93 VAL A N 1
ATOM 732 C CA . VAL A 1 93 ? 10.455 -4.365 -14.148 1.00 84.50 93 VAL A CA 1
ATOM 733 C C . VAL A 1 93 ? 10.487 -4.013 -12.662 1.00 84.50 93 VAL A C 1
ATOM 735 O O . VAL A 1 93 ? 9.763 -4.623 -11.877 1.00 84.50 93 VAL A O 1
ATOM 738 N N . LEU A 1 94 ? 11.260 -2.993 -12.272 1.00 85.06 94 LEU A N 1
ATOM 739 C CA . LEU A 1 94 ? 11.332 -2.538 -10.884 1.00 85.06 94 LEU A CA 1
ATOM 740 C C . LEU A 1 94 ? 9.974 -2.024 -10.391 1.00 85.06 94 LEU A C 1
ATOM 742 O O . LEU A 1 94 ? 9.543 -2.388 -9.301 1.00 85.06 94 LEU A O 1
ATOM 746 N N . CYS A 1 95 ? 9.267 -1.233 -11.203 1.00 82.50 95 CYS A N 1
ATOM 747 C CA . CYS A 1 95 ? 7.923 -0.759 -10.874 1.00 82.50 95 CYS A CA 1
ATOM 748 C C . CYS A 1 95 ? 6.952 -1.931 -10.662 1.00 82.50 95 CYS A C 1
ATOM 750 O O . CYS A 1 95 ? 6.288 -1.993 -9.633 1.00 82.50 95 CYS A O 1
ATOM 752 N N . GLN A 1 96 ? 6.932 -2.915 -11.567 1.00 82.06 96 GLN A N 1
ATOM 753 C CA . GLN A 1 96 ? 6.098 -4.114 -11.422 1.00 82.06 96 GLN A CA 1
ATOM 754 C C . GLN A 1 96 ? 6.463 -4.940 -10.187 1.00 82.06 96 GLN A C 1
ATOM 756 O O . GLN A 1 96 ? 5.566 -5.467 -9.534 1.00 82.06 96 GLN A O 1
ATOM 761 N N . ALA A 1 97 ? 7.749 -5.060 -9.854 1.00 83.38 97 ALA A N 1
ATOM 762 C CA . ALA A 1 97 ? 8.198 -5.771 -8.661 1.00 83.38 97 ALA A CA 1
ATOM 763 C C . ALA A 1 97 ? 7.730 -5.071 -7.376 1.00 83.38 97 ALA A C 1
A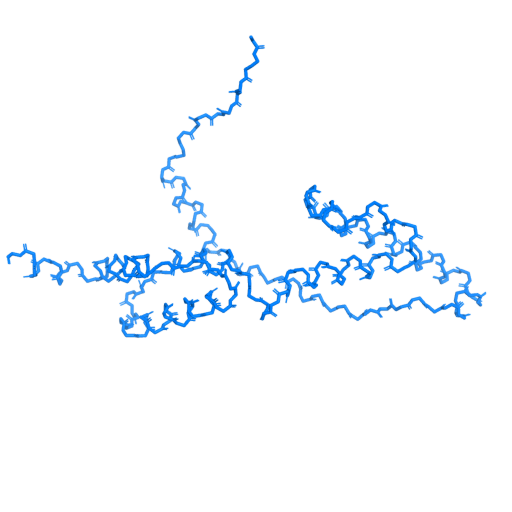TOM 765 O O . ALA A 1 97 ? 7.199 -5.736 -6.489 1.00 83.38 97 ALA A O 1
ATOM 766 N N . ILE A 1 98 ? 7.855 -3.740 -7.311 1.00 81.75 98 ILE A N 1
ATOM 767 C CA . ILE A 1 98 ? 7.347 -2.914 -6.205 1.00 81.75 98 ILE A CA 1
ATOM 768 C C . ILE A 1 98 ? 5.831 -3.081 -6.088 1.00 81.75 98 ILE A C 1
ATOM 770 O O . ILE A 1 98 ? 5.337 -3.449 -5.025 1.00 81.75 98 ILE A O 1
ATOM 774 N N . THR A 1 99 ? 5.101 -2.864 -7.183 1.00 78.25 99 THR A N 1
ATOM 775 C CA . THR A 1 99 ? 3.644 -3.018 -7.244 1.00 78.25 99 THR A CA 1
ATOM 776 C C . THR A 1 99 ? 3.239 -4.406 -6.774 1.00 78.25 99 THR A C 1
ATOM 778 O O . THR A 1 99 ? 2.491 -4.524 -5.817 1.00 78.25 99 THR A O 1
ATOM 781 N N . LYS A 1 100 ? 3.814 -5.469 -7.341 1.00 78.88 100 LYS A N 1
ATOM 782 C CA . LYS A 1 100 ? 3.511 -6.845 -6.941 1.00 78.88 100 LYS A CA 1
ATOM 783 C C . LYS A 1 100 ? 3.847 -7.122 -5.479 1.00 78.88 100 LYS A C 1
ATOM 785 O O . LYS A 1 100 ? 3.143 -7.907 -4.868 1.00 78.88 100 LYS A O 1
ATOM 790 N N . HIS A 1 101 ? 4.910 -6.544 -4.926 1.00 77.81 101 HIS A N 1
ATOM 791 C CA . HIS A 1 101 ? 5.301 -6.765 -3.534 1.00 77.81 101 HIS A CA 1
ATOM 792 C C . HIS A 1 101 ? 4.337 -6.101 -2.550 1.00 77.81 101 HIS A C 1
ATOM 794 O O . HIS A 1 101 ? 3.944 -6.730 -1.574 1.00 77.81 101 HIS A O 1
ATOM 800 N N . PHE A 1 102 ? 3.921 -4.863 -2.825 1.00 71.38 102 PHE A N 1
ATOM 801 C CA . PHE A 1 102 ? 2.993 -4.130 -1.960 1.00 71.38 102 PHE A CA 1
ATOM 802 C C . PHE A 1 102 ? 1.519 -4.443 -2.234 1.00 71.38 102 PHE A C 1
ATOM 804 O O . PHE A 1 102 ? 0.679 -4.240 -1.362 1.00 71.38 102 PHE A O 1
ATOM 811 N N . GLU A 1 103 ? 1.206 -4.970 -3.414 1.00 69.38 103 GLU A N 1
ATOM 812 C CA . GLU A 1 103 ? -0.115 -5.487 -3.775 1.00 69.38 103 GLU A CA 1
ATOM 813 C C . GLU A 1 103 ? -0.203 -7.015 -3.623 1.00 69.38 103 GLU A C 1
ATOM 815 O O . GLU A 1 103 ? -1.237 -7.597 -3.945 1.00 69.38 103 GLU A O 1
ATOM 820 N N . ALA A 1 104 ? 0.850 -7.693 -3.135 1.00 60.47 104 ALA A N 1
ATOM 821 C CA . ALA A 1 104 ? 0.829 -9.135 -2.892 1.00 60.47 104 ALA A CA 1
ATOM 822 C C . ALA A 1 104 ? -0.247 -9.468 -1.849 1.00 60.47 104 ALA A C 1
ATOM 824 O O . ALA A 1 104 ? -0.053 -9.264 -0.655 1.00 60.47 104 ALA A O 1
ATOM 825 N N . GLY A 1 105 ? -1.376 -9.999 -2.318 1.00 61.09 105 GLY A N 1
ATOM 826 C CA . GLY A 1 105 ? -2.574 -10.227 -1.516 1.00 61.09 105 GLY A CA 1
ATOM 827 C C . GLY A 1 105 ? -3.789 -9.593 -2.185 1.00 61.09 105 GLY A C 1
ATOM 828 O O . GLY A 1 105 ? -3.894 -9.550 -3.406 1.00 61.09 105 GLY A O 1
ATOM 829 N N . ASP A 1 106 ? -4.711 -9.093 -1.380 1.00 61.12 106 ASP A N 1
ATOM 830 C CA . ASP A 1 106 ? -5.885 -8.309 -1.771 1.00 61.12 106 ASP A CA 1
ATOM 831 C C . ASP A 1 106 ? -5.595 -6.792 -1.848 1.00 61.12 106 ASP A C 1
ATOM 833 O O . ASP A 1 106 ? -6.516 -5.975 -1.867 1.00 61.12 106 ASP A O 1
ATOM 837 N N . GLY A 1 107 ? -4.313 -6.401 -1.900 1.00 64.31 107 GLY A N 1
ATOM 838 C CA . GLY A 1 107 ? -3.873 -4.999 -1.869 1.00 64.31 107 GLY A CA 1
ATOM 839 C C . GLY A 1 107 ? -3.937 -4.356 -0.478 1.00 64.31 107 GLY A C 1
ATOM 840 O O . GLY A 1 107 ? -3.805 -3.137 -0.353 1.00 64.31 107 GLY A O 1
ATOM 841 N N . ILE A 1 108 ? -4.159 -5.152 0.571 1.00 66.56 108 ILE A N 1
ATOM 842 C CA . ILE A 1 108 ? -4.256 -4.683 1.952 1.00 66.56 108 ILE A CA 1
ATOM 843 C C . ILE A 1 108 ? -2.885 -4.784 2.618 1.00 66.56 108 ILE A C 1
ATOM 845 O O . ILE A 1 108 ? -2.365 -5.872 2.842 1.00 66.56 108 ILE A O 1
ATOM 849 N N . ASN A 1 109 ? -2.311 -3.637 2.984 1.00 75.12 109 ASN A N 1
ATOM 850 C CA . ASN A 1 109 ? -1.117 -3.590 3.824 1.00 75.12 109 ASN A CA 1
ATOM 851 C C . ASN A 1 109 ? -1.514 -3.902 5.288 1.00 75.12 109 ASN A C 1
ATOM 853 O O . ASN A 1 109 ? -2.219 -3.086 5.899 1.00 75.12 109 ASN A O 1
ATOM 857 N N . PRO A 1 110 ? -1.085 -5.045 5.862 1.00 77.38 110 PRO A N 1
ATOM 858 C CA . PRO A 1 110 ? -1.497 -5.458 7.201 1.00 77.38 110 PRO A CA 1
ATOM 859 C C . PRO A 1 110 ? -0.982 -4.505 8.288 1.00 77.38 110 PRO A C 1
ATOM 861 O O . PRO A 1 110 ? -1.736 -4.181 9.203 1.00 77.38 110 PRO A O 1
ATOM 864 N N . ASP A 1 111 ? 0.235 -3.971 8.153 1.00 79.25 111 ASP A N 1
ATOM 865 C CA . ASP A 1 111 ? 0.812 -3.026 9.119 1.00 79.25 111 ASP A CA 1
ATOM 866 C C . ASP A 1 111 ? 0.032 -1.707 9.140 1.00 79.25 111 ASP A C 1
ATOM 868 O O . ASP A 1 111 ? -0.253 -1.140 10.199 1.00 79.25 111 ASP A O 1
ATOM 872 N N . TYR A 1 112 ? -0.364 -1.221 7.958 1.00 81.62 112 TYR A N 1
ATOM 873 C CA . 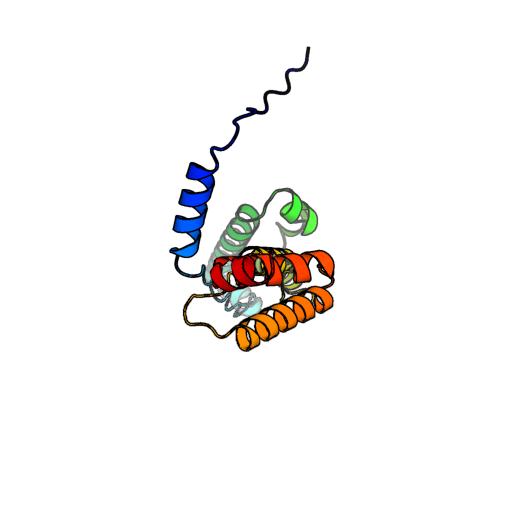TYR A 1 112 ? -1.198 -0.027 7.843 1.00 81.62 112 TYR A CA 1
ATOM 874 C C . TYR A 1 112 ? -2.570 -0.247 8.485 1.00 81.62 112 TYR A C 1
ATOM 876 O O . TYR A 1 112 ? -3.024 0.588 9.269 1.00 81.62 112 TYR A O 1
ATOM 884 N N . LEU A 1 113 ? -3.218 -1.373 8.183 1.00 84.06 113 LEU A N 1
ATOM 885 C CA . LEU A 1 113 ? -4.545 -1.688 8.701 1.00 84.06 113 LEU A CA 1
ATOM 886 C C . LEU A 1 113 ? -4.525 -1.926 10.219 1.00 84.06 113 LEU A C 1
ATOM 888 O O . LEU A 1 113 ? -5.430 -1.478 10.923 1.00 84.06 113 LEU A O 1
ATOM 892 N N . GLN A 1 114 ? -3.467 -2.550 10.746 1.00 84.25 114 GLN A N 1
ATOM 893 C CA . GLN A 1 114 ? -3.245 -2.686 12.185 1.00 84.25 114 GLN A CA 1
ATOM 894 C C . GLN A 1 114 ? -3.072 -1.317 12.853 1.00 84.25 114 GLN A C 1
ATOM 896 O O . GLN A 1 114 ? -3.694 -1.049 13.884 1.00 84.25 114 GLN A O 1
ATOM 901 N N . ARG A 1 115 ? -2.279 -0.417 12.258 1.00 83.56 115 ARG A N 1
ATOM 902 C CA . ARG A 1 115 ? -2.125 0.955 12.759 1.00 83.56 115 ARG A CA 1
ATOM 903 C C . ARG A 1 115 ? -3.456 1.704 12.749 1.00 83.56 115 ARG A C 1
ATOM 905 O O . ARG A 1 115 ? -3.783 2.382 13.721 1.00 83.56 115 ARG A O 1
ATOM 912 N N . GLU A 1 116 ? -4.225 1.588 11.670 1.00 86.06 116 GLU A N 1
ATOM 913 C CA . GLU A 1 116 ? -5.545 2.207 11.554 1.00 86.06 116 GLU A CA 1
ATOM 914 C C . GLU A 1 116 ? -6.494 1.699 12.650 1.00 86.06 116 GLU A C 1
ATOM 916 O O . GLU A 1 116 ? -7.119 2.513 13.329 1.00 86.06 116 GLU A O 1
ATOM 921 N N . LEU A 1 117 ? -6.529 0.381 12.891 1.00 88.38 117 LEU A N 1
ATOM 922 C CA . LEU A 1 117 ? -7.282 -0.246 13.983 1.00 88.38 117 LEU A CA 1
ATOM 923 C C . LEU A 1 117 ? -6.889 0.323 15.351 1.00 88.38 117 LEU A C 1
ATOM 925 O O . LEU A 1 117 ? -7.760 0.732 16.112 1.00 88.38 117 LEU A O 1
ATOM 929 N N . MET A 1 118 ? -5.593 0.423 15.659 1.00 84.00 118 MET A N 1
ATOM 930 C CA . MET A 1 118 ? -5.138 0.966 16.948 1.00 84.00 118 MET A CA 1
ATOM 931 C C . MET A 1 118 ? -5.474 2.454 17.135 1.00 84.00 118 MET A C 1
ATOM 933 O O . MET A 1 118 ? -5.631 2.915 18.263 1.00 84.00 118 MET A O 1
ATOM 937 N N . MET A 1 119 ? -5.607 3.216 16.047 1.00 85.25 119 MET A N 1
ATOM 938 C CA . MET A 1 119 ? -5.963 4.640 16.092 1.00 85.25 119 MET A CA 1
ATOM 939 C C . MET A 1 119 ? -7.475 4.899 16.025 1.00 85.25 119 MET A C 1
ATOM 941 O O . MET A 1 119 ? -7.907 6.051 16.181 1.00 85.25 119 MET A O 1
ATOM 945 N N . ARG A 1 120 ? -8.280 3.862 15.774 1.00 88.56 120 ARG A N 1
ATOM 946 C CA . ARG A 1 120 ? -9.714 3.970 15.517 1.00 88.56 120 ARG A CA 1
ATOM 947 C C . ARG A 1 120 ? -10.488 4.180 16.812 1.00 88.56 120 ARG A C 1
ATOM 949 O O . ARG A 1 120 ? -10.784 3.245 17.548 1.00 88.56 120 ARG A O 1
ATOM 956 N N . MET A 1 121 ? -10.874 5.428 17.057 1.00 86.31 121 MET A N 1
ATOM 957 C CA . MET A 1 121 ? -11.682 5.805 18.217 1.00 86.31 121 MET A CA 1
ATOM 958 C C . MET A 1 121 ? -13.159 5.930 17.855 1.00 86.31 121 MET A C 1
ATOM 960 O O . MET A 1 121 ? -13.474 6.503 16.808 1.00 86.31 121 MET A O 1
ATOM 964 N N . LEU A 1 122 ? -14.041 5.485 18.754 1.00 85.38 122 LEU A N 1
ATOM 965 C CA . LEU A 1 122 ? -15.475 5.780 18.703 1.00 85.38 122 LEU A CA 1
ATOM 966 C C . LEU A 1 122 ? -15.694 7.299 18.757 1.00 85.38 122 LEU A C 1
ATOM 968 O O . LEU A 1 122 ? -15.102 7.981 19.606 1.00 85.38 122 LEU A O 1
ATOM 972 N N . GLN A 1 123 ? -16.505 7.829 17.841 1.00 84.38 123 GLN A N 1
ATOM 973 C CA . GLN A 1 123 ? -16.830 9.258 17.794 1.00 84.38 123 GLN A CA 1
ATOM 974 C C . GLN A 1 123 ? -18.059 9.594 18.659 1.00 84.38 123 GLN A C 1
ATOM 976 O O . GLN A 1 123 ? -18.945 8.755 18.789 1.00 84.38 123 GLN A O 1
ATOM 981 N N . PRO A 1 124 ? -18.179 10.823 19.202 1.00 76.88 124 PRO A N 1
ATOM 982 C CA . PRO A 1 124 ? -19.301 11.201 20.074 1.00 76.88 124 PRO A CA 1
ATOM 983 C C . PRO A 1 124 ? -20.700 11.042 19.454 1.00 76.88 124 PRO A C 1
ATOM 985 O O . PRO A 1 124 ? -21.664 10.817 20.173 1.00 76.88 124 PRO A O 1
ATOM 988 N N . ASN A 1 125 ? -20.809 11.141 18.125 1.00 83.44 125 ASN A N 1
ATOM 989 C CA . ASN A 1 125 ? -22.073 11.033 17.384 1.00 83.44 125 ASN A CA 1
ATOM 990 C C . ASN A 1 125 ? -22.202 9.707 16.616 1.00 83.44 125 ASN A C 1
ATOM 992 O O . ASN A 1 125 ? -23.099 9.544 15.790 1.00 83.44 125 ASN A O 1
ATOM 996 N N . GLU A 1 126 ? -21.272 8.781 16.832 1.00 85.12 126 GLU A N 1
ATOM 997 C CA . GLU A 1 126 ? -21.274 7.470 16.204 1.00 85.12 126 GLU A CA 1
ATOM 998 C C . GLU A 1 126 ? -21.967 6.462 17.119 1.00 85.12 126 GLU A C 1
ATOM 1000 O O . GLU A 1 126 ? -21.743 6.436 18.329 1.00 85.12 126 GLU A O 1
ATOM 1005 N N . LYS A 1 127 ? -22.818 5.614 16.539 1.00 86.75 127 LYS A N 1
ATOM 1006 C CA . LYS A 1 127 ? -23.456 4.551 17.306 1.00 86.75 127 LYS A CA 1
ATOM 1007 C C . LYS A 1 127 ? -22.457 3.424 17.595 1.00 86.75 127 LYS A C 1
ATOM 1009 O O . LYS A 1 127 ? -21.665 3.047 16.732 1.00 86.75 127 LYS A O 1
ATOM 1014 N N . VAL A 1 128 ? -22.518 2.870 18.807 1.00 84.81 128 VAL A N 1
ATOM 1015 C CA . VAL A 1 128 ? -21.598 1.815 19.277 1.00 84.81 128 VAL A CA 1
ATOM 1016 C C . VAL A 1 128 ? -21.679 0.550 18.418 1.00 84.81 128 VAL A C 1
ATOM 1018 O O . VAL A 1 128 ? -20.657 -0.079 18.164 1.00 84.81 128 VA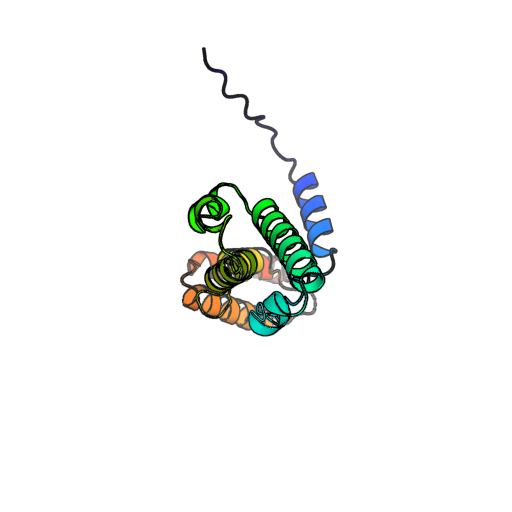L A O 1
ATOM 1021 N N . ASP A 1 129 ? -22.870 0.200 17.932 1.00 87.69 129 ASP A N 1
ATOM 1022 C CA . ASP A 1 129 ? -23.095 -0.927 17.020 1.00 87.69 129 ASP A CA 1
ATOM 1023 C C . ASP A 1 129 ? -22.372 -0.728 15.679 1.00 87.69 129 ASP A C 1
ATOM 1025 O O . ASP A 1 129 ? -21.632 -1.606 15.241 1.00 87.69 129 ASP A O 1
ATOM 1029 N N . ALA A 1 130 ? -22.508 0.449 15.064 1.00 88.88 130 ALA A N 1
ATOM 1030 C CA . ALA A 1 130 ? -21.817 0.794 13.824 1.00 88.88 130 ALA A CA 1
ATOM 1031 C C . ALA A 1 130 ? -20.289 0.765 13.995 1.00 88.88 130 ALA A C 1
ATOM 1033 O O . ALA A 1 130 ? -19.578 0.238 13.139 1.00 88.88 130 ALA A O 1
ATOM 1034 N N . TYR A 1 131 ? -19.792 1.269 15.126 1.00 88.69 131 TYR A N 1
ATOM 1035 C CA . TYR A 1 131 ? -18.375 1.206 15.476 1.00 88.69 131 TYR A CA 1
ATOM 1036 C C . TYR A 1 131 ? -17.876 -0.235 15.643 1.00 88.69 131 TYR A C 1
ATOM 1038 O O . TYR A 1 131 ? -16.830 -0.590 15.103 1.00 88.69 131 TYR A O 1
ATOM 1046 N N . ALA A 1 132 ? -18.623 -1.082 16.357 1.00 88.81 132 ALA A N 1
ATOM 1047 C CA . ALA A 1 132 ? -18.253 -2.480 16.565 1.00 88.81 132 ALA A CA 1
ATOM 1048 C C . ALA A 1 132 ? -18.185 -3.258 15.241 1.00 88.81 132 ALA A C 1
ATOM 1050 O O . ALA A 1 132 ? -17.218 -3.985 15.012 1.00 88.81 132 ALA A O 1
ATOM 1051 N N . VAL A 1 133 ? -19.156 -3.034 14.347 1.00 91.56 133 VAL A N 1
ATOM 1052 C CA . VAL A 1 133 ? -19.174 -3.620 12.997 1.00 91.56 133 VAL A CA 1
ATOM 1053 C C . VAL A 1 133 ? -17.975 -3.149 12.162 1.00 91.56 133 VAL A C 1
ATOM 1055 O O . VAL A 1 133 ? -17.350 -3.963 11.483 1.00 91.56 133 VAL A O 1
ATOM 1058 N N . ASP A 1 134 ? -17.607 -1.863 12.221 1.00 92.19 134 ASP A N 1
ATOM 1059 C CA . ASP A 1 134 ? -16.421 -1.329 11.526 1.00 92.19 134 ASP A CA 1
ATOM 1060 C C . ASP A 1 134 ? -15.120 -1.986 12.021 1.00 92.19 134 ASP A C 1
ATOM 1062 O O . ASP A 1 134 ? -14.292 -2.421 11.213 1.00 92.19 134 ASP A O 1
ATOM 1066 N N . ILE A 1 135 ? -14.956 -2.131 13.342 1.00 91.44 135 ILE A N 1
ATOM 1067 C CA . ILE A 1 135 ? -13.807 -2.832 13.932 1.00 91.44 135 ILE A CA 1
ATOM 1068 C C . ILE A 1 135 ? -13.760 -4.291 13.466 1.00 91.44 135 ILE A C 1
ATOM 1070 O O . ILE A 1 135 ? -12.712 -4.746 13.011 1.00 91.44 135 ILE A O 1
ATOM 1074 N N . GLU A 1 136 ? -14.874 -5.020 13.531 1.00 92.25 136 GLU A N 1
ATOM 1075 C CA . GLU A 1 136 ? -14.936 -6.425 13.113 1.00 92.25 136 GLU A CA 1
ATOM 1076 C C . GLU A 1 136 ? -14.596 -6.604 11.625 1.00 92.25 136 GLU A C 1
ATOM 1078 O O . GLU A 1 136 ? -13.827 -7.500 11.254 1.00 92.25 136 GLU A O 1
ATOM 1083 N N . LEU A 1 137 ? -15.084 -5.705 10.768 1.00 91.62 137 LEU A N 1
ATOM 1084 C CA . LEU A 1 137 ? -14.786 -5.711 9.338 1.00 91.62 137 LEU A CA 1
ATOM 1085 C C . LEU A 1 137 ? -13.296 -5.462 9.063 1.00 91.62 137 LEU A C 1
ATOM 1087 O O . LEU A 1 137 ? -12.695 -6.150 8.232 1.00 91.62 137 LEU A O 1
ATOM 1091 N N . LYS A 1 138 ? -12.673 -4.516 9.773 1.00 90.06 138 LYS A N 1
ATOM 1092 C CA . LYS A 1 138 ? -11.231 -4.239 9.664 1.00 90.06 138 LYS A CA 1
ATOM 1093 C C . LYS A 1 138 ? -10.378 -5.395 10.199 1.00 90.06 138 LYS A C 1
ATOM 1095 O O . LYS A 1 138 ? -9.403 -5.767 9.552 1.00 90.06 138 LYS A O 1
ATOM 1100 N N . VAL A 1 139 ? -10.758 -6.014 11.317 1.00 90.50 139 VAL A N 1
ATOM 1101 C CA . VAL A 1 139 ? -10.064 -7.196 11.862 1.00 90.50 139 VAL A CA 1
ATOM 1102 C C . VAL A 1 139 ? -10.165 -8.388 10.908 1.00 90.50 139 VAL A C 1
ATOM 1104 O O . VAL A 1 139 ? -9.177 -9.087 10.690 1.00 90.50 139 VAL A O 1
ATOM 1107 N N . THR A 1 140 ? -11.325 -8.597 10.285 1.00 90.00 140 THR A N 1
ATOM 1108 C CA . THR A 1 140 ? -11.523 -9.668 9.297 1.00 90.00 140 THR A CA 1
ATOM 1109 C C . THR A 1 140 ? -10.600 -9.491 8.093 1.00 90.00 140 THR A C 1
ATOM 1111 O O . THR A 1 140 ? -9.911 -10.435 7.706 1.00 90.00 140 THR A O 1
ATOM 1114 N N . LYS A 1 141 ? -10.516 -8.271 7.551 1.00 85.75 141 LYS A N 1
ATOM 1115 C CA . LYS A 1 141 ? -9.584 -7.930 6.465 1.00 85.75 141 LYS A CA 1
ATOM 1116 C C . LYS A 1 141 ? -8.123 -8.124 6.867 1.00 85.75 141 LYS A C 1
ATOM 1118 O O . LYS A 1 141 ? -7.339 -8.670 6.102 1.00 85.75 141 LYS A O 1
ATOM 1123 N N . LEU A 1 142 ? -7.759 -7.734 8.088 1.00 85.69 142 LEU A N 1
ATOM 1124 C CA . LEU A 1 142 ? -6.399 -7.911 8.590 1.00 85.69 142 LEU A CA 1
ATOM 1125 C C . LEU A 1 142 ? -6.018 -9.395 8.678 1.00 85.69 142 LEU A C 1
ATOM 1127 O O . LEU A 1 142 ? -4.935 -9.775 8.242 1.00 85.69 142 LEU A O 1
ATOM 1131 N N . ARG A 1 143 ? -6.932 -10.246 9.157 1.00 86.44 143 ARG A N 1
ATOM 1132 C CA . ARG A 1 143 ? -6.740 -11.705 9.199 1.00 86.44 143 ARG A CA 1
ATOM 1133 C C . ARG A 1 143 ? -6.623 -12.313 7.797 1.00 86.44 143 ARG A C 1
ATOM 1135 O O . ARG A 1 143 ? -5.792 -13.194 7.591 1.00 86.44 143 ARG A O 1
ATOM 1142 N N . GLN A 1 144 ? -7.407 -11.831 6.829 1.00 82.56 144 GLN A N 1
ATOM 1143 C CA . GLN A 1 144 ? -7.304 -12.240 5.418 1.00 82.56 144 GLN A CA 1
ATOM 1144 C C . GLN A 1 144 ? -5.936 -11.884 4.818 1.00 82.56 144 GLN A C 1
ATOM 1146 O O . GLN A 1 144 ? -5.328 -12.716 4.143 1.00 82.56 144 GLN A O 1
ATOM 1151 N N . ALA A 1 145 ? -5.401 -10.711 5.164 1.00 78.69 145 ALA A N 1
ATOM 1152 C CA . ALA A 1 145 ? -4.060 -10.259 4.794 1.00 78.69 145 ALA A CA 1
ATOM 1153 C C . ALA A 1 145 ? -2.925 -10.927 5.604 1.00 78.69 145 ALA A C 1
ATOM 1155 O O . ALA A 1 145 ? -1.779 -10.486 5.540 1.00 78.69 145 ALA A O 1
ATOM 1156 N N . LYS A 1 146 ? -3.218 -11.993 6.370 1.00 80.88 146 LYS A N 1
ATOM 1157 C CA . LYS A 1 146 ? -2.279 -12.702 7.265 1.00 80.88 146 L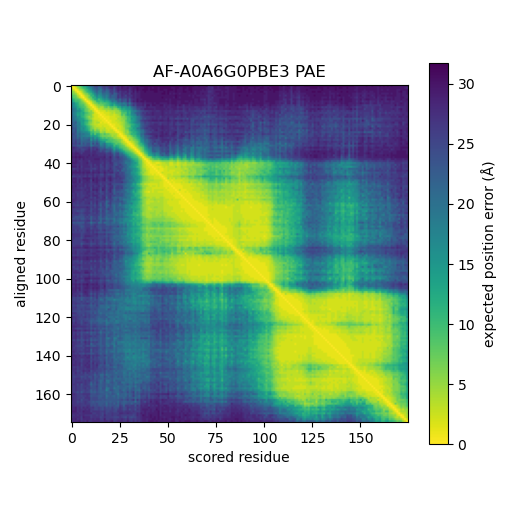YS A CA 1
ATOM 1158 C C . LYS A 1 146 ? -1.656 -11.822 8.359 1.00 80.88 146 LYS A C 1
ATOM 1160 O O . LYS A 1 146 ? -0.616 -12.177 8.906 1.00 80.88 146 LYS A O 1
ATOM 1165 N N . GLY A 1 147 ? -2.280 -10.693 8.687 1.00 79.81 147 GLY A N 1
ATOM 1166 C CA . GLY A 1 147 ? -1.892 -9.863 9.820 1.00 79.81 147 GLY A CA 1
ATOM 1167 C C . GLY A 1 147 ? -2.390 -10.434 11.149 1.00 79.81 147 GLY A C 1
ATOM 1168 O O . GLY A 1 147 ? -3.416 -11.118 11.211 1.00 79.81 147 GLY A O 1
ATOM 1169 N N . GLU A 1 148 ? -1.674 -10.129 12.230 1.00 81.94 148 GLU A N 1
ATOM 1170 C CA . GLU A 1 148 ? -2.040 -10.568 13.576 1.00 81.94 148 GLU A CA 1
ATOM 1171 C C . GLU A 1 148 ? -2.850 -9.501 14.319 1.00 81.94 148 GLU A C 1
ATOM 1173 O O . GLU A 1 148 ? -2.397 -8.379 14.540 1.00 81.94 148 GLU A O 1
ATOM 1178 N N . PHE A 1 149 ? -4.046 -9.879 14.771 1.00 86.12 149 PHE A N 1
ATOM 1179 C CA . PHE A 1 149 ? -4.835 -9.079 15.705 1.00 86.12 149 PHE A CA 1
ATOM 1180 C C . PHE A 1 149 ? -5.606 -9.998 16.646 1.00 86.12 149 PHE A C 1
ATOM 1182 O O . PHE A 1 149 ? -6.539 -10.704 16.242 1.0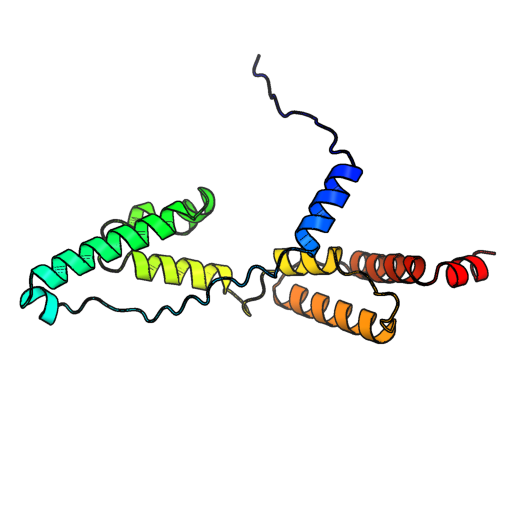0 86.12 149 PHE A O 1
ATOM 1189 N N . LYS A 1 150 ? -5.155 -10.035 17.900 1.00 87.38 150 LYS A N 1
ATOM 1190 C CA . LYS A 1 150 ? -5.649 -10.967 18.915 1.00 87.38 150 LYS A CA 1
ATOM 1191 C C . LYS A 1 150 ? -7.003 -10.507 19.450 1.00 87.38 150 LYS A C 1
ATOM 1193 O O . LYS A 1 150 ? -7.247 -9.311 19.597 1.00 87.38 150 LYS A O 1
ATOM 1198 N N . ASP A 1 151 ? -7.845 -11.457 19.843 1.00 87.12 151 ASP A N 1
ATOM 1199 C CA . ASP A 1 151 ? -9.196 -11.168 20.348 1.00 87.12 151 ASP A CA 1
ATOM 1200 C C . ASP A 1 151 ? -9.191 -10.248 21.581 1.00 87.12 151 ASP A C 1
ATOM 1202 O O . ASP A 1 151 ? -10.069 -9.397 21.740 1.00 87.12 151 ASP A O 1
ATOM 1206 N N . TRP A 1 152 ? -8.160 -10.341 22.431 1.00 85.12 152 TRP A N 1
ATOM 1207 C CA . TRP A 1 152 ? -8.003 -9.434 23.571 1.00 85.12 152 TRP A CA 1
ATOM 1208 C C . TRP A 1 152 ? -7.671 -7.995 23.143 1.00 85.12 152 TRP A C 1
ATOM 1210 O O . TRP A 1 152 ? -8.107 -7.061 23.811 1.00 85.12 152 TRP A O 1
ATOM 1220 N N . GLN A 1 153 ? -6.951 -7.789 22.030 1.00 86.25 153 GLN A N 1
ATOM 1221 C CA . GLN A 1 153 ? -6.666 -6.451 21.489 1.00 86.25 153 GLN A CA 1
ATOM 1222 C C . GLN A 1 153 ? -7.946 -5.821 20.938 1.00 86.25 153 GLN A C 1
ATOM 1224 O O . GLN A 1 153 ? -8.226 -4.657 21.215 1.00 86.25 153 GLN A O 1
ATOM 1229 N N . GLN A 1 154 ? -8.759 -6.610 20.228 1.00 88.50 154 GLN A N 1
ATOM 1230 C CA . GLN A 1 154 ? -10.076 -6.186 19.750 1.00 88.50 154 GLN A CA 1
ATOM 1231 C C . GLN A 1 154 ? -11.002 -5.813 20.909 1.00 88.50 154 GLN A C 1
ATOM 1233 O O . GLN A 1 154 ? -11.574 -4.723 20.923 1.00 88.50 154 GLN A O 1
ATOM 1238 N N . THR A 1 155 ? -11.098 -6.681 21.916 1.00 86.06 155 THR A N 1
ATOM 1239 C CA . THR A 1 155 ? -11.916 -6.441 23.113 1.00 86.06 155 THR A CA 1
ATOM 1240 C C . THR A 1 155 ? -11.438 -5.202 23.877 1.00 86.06 155 THR A C 1
ATOM 1242 O O . THR A 1 155 ? -12.247 -4.362 24.265 1.00 86.06 155 THR A O 1
ATOM 1245 N N . SER A 1 156 ? -10.123 -5.032 24.042 1.00 85.12 156 SER A N 1
ATOM 1246 C CA . SER A 1 156 ? -9.538 -3.863 24.711 1.00 85.12 156 SER A CA 1
ATOM 1247 C C . SER A 1 156 ? -9.833 -2.556 23.965 1.00 85.12 156 SER A C 1
ATOM 1249 O O . SER A 1 156 ? -10.190 -1.552 24.589 1.00 85.12 156 SER A O 1
ATOM 1251 N N . LEU A 1 157 ? -9.760 -2.565 22.631 1.00 86.31 157 LEU A N 1
ATOM 1252 C CA . LEU A 1 157 ? -10.085 -1.407 21.798 1.00 86.31 157 LEU A CA 1
ATOM 1253 C C . LEU A 1 157 ? -11.566 -1.013 21.918 1.00 86.31 157 LEU A C 1
ATOM 1255 O O . LEU A 1 157 ? -11.877 0.164 22.102 1.00 86.31 157 LEU A O 1
ATOM 1259 N N . LEU A 1 158 ? -12.474 -1.993 21.861 1.00 86.44 158 LEU A N 1
ATOM 1260 C CA . LEU A 1 158 ? -13.917 -1.768 21.994 1.00 86.44 158 LEU A CA 1
ATOM 1261 C C . LEU A 1 158 ? -14.277 -1.202 23.375 1.00 86.44 158 LEU A C 1
ATOM 1263 O O . LEU A 1 158 ? -15.000 -0.207 23.465 1.00 86.44 158 LEU A O 1
ATOM 1267 N N . LEU A 1 159 ? -13.739 -1.794 24.446 1.00 82.88 159 LEU A N 1
ATOM 1268 C CA . LEU A 1 159 ? -14.013 -1.373 25.822 1.00 82.88 159 LEU A CA 1
ATOM 1269 C C . LEU A 1 159 ? -13.442 0.016 26.122 1.00 82.88 159 LEU A C 1
ATOM 1271 O O . LEU A 1 159 ? -14.170 0.882 26.603 1.00 82.88 159 LEU A O 1
ATOM 1275 N N . SER A 1 160 ? -12.167 0.260 25.800 1.00 81.31 160 SER A N 1
ATOM 1276 C CA . SER A 1 160 ? -11.507 1.541 26.095 1.00 81.31 160 SER A CA 1
ATOM 1277 C C . SER A 1 160 ? -12.186 2.719 25.395 1.00 81.31 160 SER A C 1
ATOM 1279 O O . SER A 1 160 ? -12.414 3.761 26.011 1.00 81.31 160 SER A O 1
ATOM 1281 N N . ASN A 1 161 ? -12.582 2.550 24.132 1.00 83.69 161 ASN A N 1
ATOM 1282 C CA . ASN A 1 161 ? -13.260 3.604 23.387 1.00 83.69 161 ASN A CA 1
ATOM 1283 C C . ASN A 1 161 ? -14.711 3.812 23.826 1.00 83.69 161 ASN A C 1
ATOM 1285 O O . ASN A 1 161 ? -15.166 4.955 23.837 1.00 83.69 161 ASN A O 1
ATOM 1289 N N . SER A 1 162 ? -15.413 2.752 24.233 1.00 73.44 162 SER A N 1
ATOM 1290 C CA . SER A 1 162 ? -16.782 2.868 24.751 1.00 73.44 162 SER A CA 1
ATOM 1291 C C . SER A 1 162 ? -16.808 3.572 26.108 1.00 73.44 162 SER A C 1
ATOM 1293 O O . SER A 1 162 ? -17.576 4.512 26.282 1.00 73.44 162 SER A O 1
ATOM 1295 N N . VAL A 1 163 ? -15.908 3.211 27.031 1.00 73.25 163 VAL A N 1
ATOM 1296 C CA . VAL A 1 163 ? -15.756 3.878 28.341 1.00 73.25 163 VAL A CA 1
ATOM 1297 C C . VAL A 1 163 ? -15.394 5.355 28.174 1.00 73.25 163 VAL A C 1
ATOM 1299 O O . VAL A 1 163 ? -15.915 6.211 28.885 1.00 73.25 163 VAL A O 1
ATOM 1302 N N . ARG A 1 164 ? -14.534 5.679 27.198 1.00 71.00 164 ARG A N 1
ATOM 1303 C CA . ARG A 1 164 ? -14.147 7.065 26.892 1.00 71.00 164 ARG A CA 1
ATOM 1304 C C . ARG A 1 164 ? -15.333 7.933 26.459 1.00 71.00 164 ARG A C 1
ATOM 1306 O O . ARG A 1 164 ? -15.335 9.125 26.752 1.00 71.00 164 ARG A O 1
ATOM 1313 N N . VAL A 1 165 ? -16.298 7.366 25.735 1.00 70.19 165 VAL A N 1
ATOM 1314 C CA . VAL A 1 165 ? -17.472 8.094 25.216 1.00 70.19 165 VAL A CA 1
ATOM 1315 C C . VAL A 1 165 ? -18.653 8.045 26.191 1.00 70.19 165 VAL A C 1
ATOM 1317 O O . VAL A 1 165 ? -19.396 9.016 26.283 1.00 70.19 165 VAL A O 1
ATOM 1320 N N . PHE A 1 166 ? -18.781 6.971 26.973 1.00 68.62 166 PHE A N 1
ATOM 1321 C CA . PHE A 1 166 ? -19.835 6.774 27.972 1.00 68.62 166 PHE A CA 1
ATOM 1322 C C . PHE A 1 166 ? -19.243 6.569 29.378 1.00 68.62 166 PHE A C 1
ATOM 1324 O O . PHE A 1 166 ? -19.378 5.493 29.971 1.00 68.62 166 PHE A O 1
ATOM 1331 N N . PRO A 1 167 ? -18.585 7.593 29.953 1.00 66.75 167 PRO A N 1
ATOM 1332 C CA . PRO A 1 167 ? -17.954 7.470 31.265 1.00 66.75 167 PRO A CA 1
ATOM 1333 C C . PRO A 1 167 ? -18.977 7.216 32.380 1.00 66.75 167 PRO A C 1
ATOM 1335 O O . PRO A 1 167 ? -18.659 6.551 33.363 1.00 66.75 167 PRO A O 1
ATOM 1338 N N . ASP A 1 168 ? -20.210 7.702 32.213 1.00 65.94 168 ASP A N 1
ATOM 1339 C CA . ASP A 1 168 ? -21.279 7.567 33.206 1.00 65.94 168 ASP A CA 1
ATOM 1340 C C . ASP A 1 168 ? -21.792 6.125 33.318 1.00 65.94 168 ASP A C 1
ATOM 1342 O O . ASP A 1 168 ? -22.037 5.662 34.428 1.00 65.94 168 ASP A O 1
ATOM 1346 N N . LEU A 1 169 ? -21.822 5.374 32.207 1.00 62.91 169 LEU A N 1
ATOM 1347 C CA . LEU A 1 169 ? -22.149 3.942 32.213 1.00 62.91 169 LEU A CA 1
ATOM 1348 C C . LEU A 1 169 ? -21.162 3.174 33.103 1.00 62.91 169 LEU A C 1
ATOM 1350 O O . LEU A 1 169 ? -21.530 2.316 33.891 1.00 62.91 169 LEU A O 1
ATOM 1354 N N . THR A 1 170 ? -19.883 3.535 33.031 1.00 56.88 170 THR A N 1
ATOM 1355 C CA . THR A 1 170 ? -18.838 2.888 33.833 1.00 56.88 170 THR A CA 1
ATOM 1356 C C . THR A 1 170 ? -18.969 3.231 35.319 1.00 56.88 170 THR A C 1
ATOM 1358 O O . THR A 1 170 ? -18.652 2.397 36.157 1.00 56.88 170 THR A O 1
ATOM 1361 N N . ARG A 1 171 ? -19.464 4.430 35.666 1.00 59.72 171 ARG A N 1
ATOM 1362 C CA . ARG A 1 171 ? -19.733 4.806 37.067 1.00 59.72 171 ARG A CA 1
ATOM 1363 C C . ARG A 1 171 ? -20.949 4.092 37.649 1.00 59.72 171 ARG A C 1
ATOM 1365 O O . ARG A 1 171 ? -20.974 3.857 38.850 1.00 59.72 171 ARG A O 1
ATOM 1372 N N . GLU A 1 172 ? -21.939 3.766 36.825 1.00 57.28 172 GLU A N 1
ATOM 1373 C CA . GLU A 1 172 ? -23.175 3.117 37.273 1.00 57.28 172 GLU A CA 1
ATOM 1374 C C . GLU A 1 172 ? -22.966 1.630 37.612 1.00 57.28 172 GLU A C 1
ATOM 1376 O O . GLU A 1 172 ? -23.552 1.136 38.570 1.00 57.28 172 GLU A O 1
ATOM 1381 N N . TYR A 1 173 ? -22.070 0.940 36.894 1.00 57.84 173 TYR A N 1
ATOM 1382 C CA . TYR A 1 173 ? -21.790 -0.497 37.073 1.00 57.84 173 TYR A CA 1
ATOM 1383 C C . TYR A 1 173 ? -20.483 -0.814 37.827 1.00 57.84 173 TYR A C 1
ATOM 1385 O O . TYR A 1 173 ? -20.113 -1.981 37.938 1.00 57.84 173 TYR A O 1
ATOM 1393 N N . ALA A 1 174 ? -19.764 0.197 38.328 1.00 56.97 174 ALA A N 1
ATOM 1394 C CA . ALA A 1 174 ? -18.550 0.016 39.136 1.00 56.97 174 ALA A CA 1
ATOM 1395 C C . ALA A 1 174 ? -18.800 0.007 40.661 1.00 56.97 174 ALA A C 1
ATOM 1397 O O . ALA A 1 174 ? -17.828 -0.003 41.418 1.00 56.97 174 ALA A O 1
ATOM 1398 N N . ASN A 1 175 ? -20.067 0.011 41.101 1.00 44.09 175 ASN A N 1
ATOM 1399 C CA . ASN A 1 175 ? -20.473 -0.105 42.510 1.00 44.09 175 ASN A CA 1
ATOM 1400 C C . ASN A 1 175 ? -20.991 -1.506 42.841 1.00 44.09 175 ASN A C 1
ATOM 1402 O O . ASN A 1 175 ? -21.840 -2.009 42.071 1.00 44.09 175 ASN A O 1
#

Radius of gyration: 24.36 Å; Cα contacts (8 Å, |Δi|>4): 85; chains: 1; bounding box: 58×30×80 Å

Secondary structure (DSSP, 8-state):
------------HHHHHHHHHHHHHSPP--------------HHHHHH-HHHHHHHHHHHHHHHHHHHHHS-HHHHHHTTHHHHTT-TTHHHHHHHHHHHHHSSSSS--HHHHHHHHHH-PPPTTS-HHHHHHHHHHHHHHHHHTT--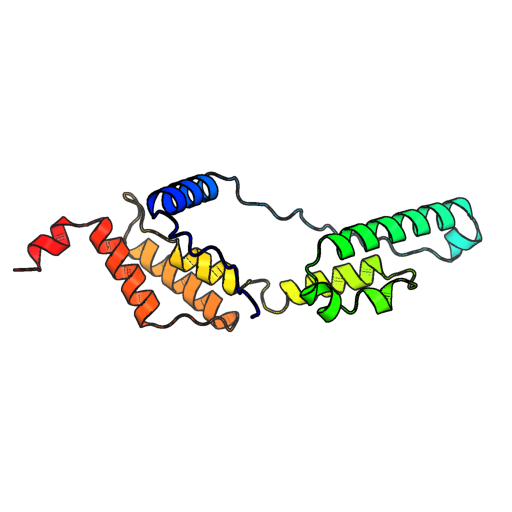--HHHHHHHHHHHHHHH-HHHHHHS--

Nearest PDB structures (foldseek):
  8rb3-assembly1_A  TM=4.489E-01  e=8.325E-01  Mus musculus